Protein AF-A0A7V1JF13-F1 (afdb_monomer)

Solvent-accessible surface area (backbone atoms only — not comparable to full-atom values): 4470 Å² total; per-residue (Å²): 140,86,86,87,85,83,74,93,61,92,80,82,35,75,59,94,66,80,82,47,88,95,76,46,94,75,84,63,69,45,81,81,67,59,70,65,56,59,53,49,52,52,47,51,55,51,34,73,76,37,59,86,54,49,84,32,62,89,45,99,72,37,94,116

pLDDT: mean 90.9, std 5.97, range [69.5, 97.31]

Foldseek 3Di:
DDDDDDDPDDDAAFDPDDPDPPPDPDTDGDPPHDPVVVVVVVLVVVCVVVVVLVVCPPPPPRPD

Secondary structure (DSSP, 8-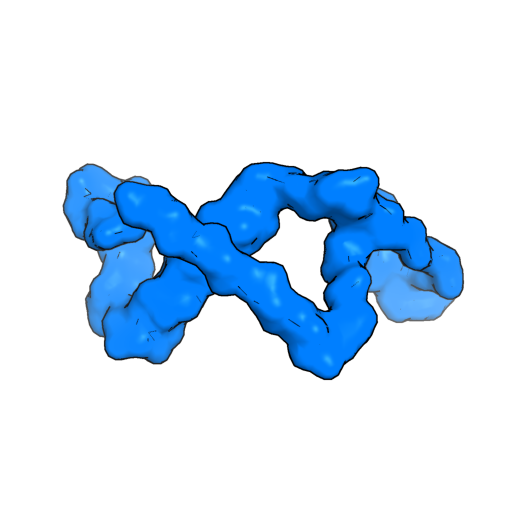state):
-------SS----B-SS---TTT-----B-SSPPHHHHHHHHHHHHHHH-GGGGGGTTSTT---

Radius of gyration: 15.37 Å; Cα contacts (8 Å, |Δi|>4): 32; chains: 1; bounding box: 31×27×38 Å

Structure (mmCIF, N/CA/C/O backbone):
data_AF-A0A7V1JF13-F1
#
_entry.id   AF-A0A7V1JF13-F1
#
loop_
_atom_site.group_PDB
_atom_site.id
_atom_site.type_symbol
_atom_site.label_atom_id
_atom_site.label_alt_id
_atom_site.label_comp_id
_atom_site.label_asym_id
_atom_site.label_entity_id
_atom_site.label_seq_id
_atom_site.pdbx_PDB_ins_code
_atom_site.Cartn_x
_atom_site.Cartn_y
_atom_site.Cartn_z
_atom_site.occupancy
_atom_site.B_iso_or_equiv
_atom_site.auth_seq_id
_atom_site.auth_comp_id
_atom_site.auth_asym_id
_atom_site.auth_atom_id
_atom_site.pdbx_PDB_model_num
ATOM 1 N N . MET A 1 1 ? -4.728 -13.075 14.164 1.00 78.31 1 MET A N 1
ATOM 2 C CA . MET A 1 1 ? -5.320 -13.091 12.811 1.00 78.31 1 MET A CA 1
ATOM 3 C C . MET A 1 1 ? -4.180 -13.180 11.816 1.00 78.31 1 MET A C 1
ATOM 5 O O . MET A 1 1 ? -3.198 -12.477 12.011 1.00 78.31 1 MET A O 1
ATOM 9 N N . ILE A 1 2 ? -4.274 -14.065 10.827 1.00 90.19 2 ILE A N 1
ATOM 10 C CA . ILE A 1 2 ? -3.312 -14.171 9.722 1.00 90.19 2 ILE A CA 1
ATOM 11 C C . ILE A 1 2 ? -4.070 -13.739 8.469 1.00 90.19 2 ILE A C 1
ATOM 13 O O . ILE A 1 2 ? -5.198 -14.185 8.274 1.00 90.19 2 ILE A O 1
ATOM 17 N N . VAL A 1 3 ? -3.483 -12.840 7.683 1.00 88.75 3 VAL A N 1
ATOM 18 C CA . VAL A 1 3 ? -4.058 -12.351 6.425 1.00 88.75 3 VAL A CA 1
ATOM 19 C C . VAL A 1 3 ? -3.123 -12.773 5.303 1.00 88.75 3 VAL A C 1
ATOM 21 O O . VAL A 1 3 ? -1.937 -12.447 5.334 1.00 88.75 3 VAL A O 1
ATOM 24 N N . GLU A 1 4 ? -3.661 -13.517 4.347 1.00 93.69 4 G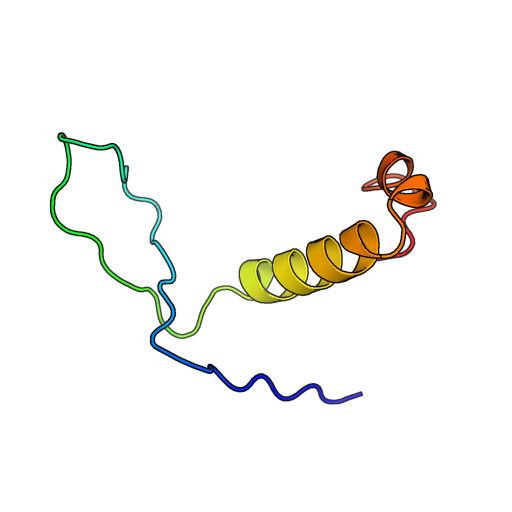LU A N 1
ATOM 25 C CA . GLU A 1 4 ? -2.982 -13.907 3.114 1.00 93.69 4 GLU A CA 1
ATOM 26 C C . GLU A 1 4 ? -3.348 -12.908 2.011 1.00 93.69 4 GLU A C 1
ATOM 28 O O . GLU A 1 4 ? -4.493 -12.460 1.930 1.00 93.69 4 GLU A O 1
ATOM 33 N N . ILE A 1 5 ? -2.358 -12.498 1.215 1.00 92.19 5 ILE A N 1
ATOM 34 C CA . ILE A 1 5 ? -2.531 -11.517 0.140 1.00 92.19 5 ILE A CA 1
ATOM 35 C C . ILE A 1 5 ? -2.089 -12.171 -1.162 1.00 92.19 5 ILE A C 1
ATOM 37 O O . ILE A 1 5 ? -0.892 -12.361 -1.381 1.00 92.19 5 ILE A O 1
ATOM 41 N N . ASP A 1 6 ? -3.058 -12.443 -2.030 1.00 94.81 6 ASP A N 1
ATOM 42 C CA . ASP A 1 6 ? -2.820 -12.974 -3.367 1.00 94.81 6 ASP A CA 1
ATOM 43 C C . ASP A 1 6 ? -2.813 -11.852 -4.402 1.00 94.81 6 ASP A C 1
ATOM 45 O O . ASP A 1 6 ? -3.765 -11.078 -4.542 1.00 94.81 6 ASP A O 1
ATOM 49 N N . ALA A 1 7 ? -1.716 -11.762 -5.149 1.00 93.44 7 ALA A N 1
ATOM 50 C CA . ALA A 1 7 ? -1.598 -10.826 -6.253 1.00 93.44 7 ALA A CA 1
ATOM 51 C C . ALA A 1 7 ? -2.350 -11.368 -7.479 1.00 93.44 7 ALA A C 1
ATOM 53 O O . ALA A 1 7 ? -2.029 -12.443 -7.981 1.00 93.44 7 ALA A O 1
ATOM 54 N N . LEU A 1 8 ? -3.333 -10.610 -7.978 1.00 95.62 8 LEU A N 1
ATOM 55 C CA . LEU A 1 8 ? -4.066 -10.964 -9.204 1.00 95.62 8 LEU A CA 1
ATOM 56 C C . LEU A 1 8 ? -3.195 -10.837 -10.467 1.00 95.62 8 LEU A C 1
ATOM 58 O O . LEU A 1 8 ? -3.445 -11.518 -11.457 1.00 95.62 8 LEU A O 1
ATOM 62 N N . ASP A 1 9 ? -2.197 -9.953 -10.427 1.00 95.62 9 ASP A N 1
ATOM 63 C CA . ASP A 1 9 ? -1.219 -9.703 -11.488 1.00 95.62 9 ASP A CA 1
ATOM 64 C C . ASP A 1 9 ? 0.064 -9.114 -10.863 1.00 95.62 9 ASP A C 1
ATOM 66 O O . ASP A 1 9 ? 0.207 -9.022 -9.641 1.00 95.62 9 ASP A O 1
ATOM 70 N N . THR A 1 10 ? 1.006 -8.693 -11.696 1.00 93.19 10 THR A N 1
ATOM 71 C CA . THR A 1 10 ? 2.281 -8.102 -11.311 1.00 93.19 10 THR A CA 1
ATOM 72 C C . THR A 1 10 ? 2.072 -6.820 -10.508 1.00 93.19 10 THR A C 1
ATOM 74 O O . THR A 1 10 ? 1.499 -5.842 -10.989 1.00 93.19 10 THR A O 1
ATOM 77 N N . LEU A 1 11 ? 2.599 -6.805 -9.285 1.00 93.62 11 LEU A N 1
ATOM 78 C CA . LEU A 1 11 ? 2.607 -5.629 -8.422 1.00 93.62 11 LEU A CA 1
ATOM 79 C C . LEU A 1 11 ? 3.934 -4.882 -8.538 1.00 93.62 11 LEU A C 1
ATOM 81 O O . LEU A 1 11 ? 5.008 -5.479 -8.638 1.00 93.62 11 LEU A O 1
ATOM 85 N N . PHE A 1 12 ? 3.854 -3.556 -8.478 1.00 93.12 12 PHE A N 1
ATOM 86 C CA . PHE A 1 12 ? 5.015 -2.680 -8.523 1.00 93.12 12 PHE A CA 1
ATOM 87 C C . PHE A 1 12 ? 5.197 -1.947 -7.191 1.00 93.12 12 PHE A C 1
ATOM 89 O O . PHE A 1 12 ? 4.347 -1.152 -6.787 1.00 93.12 12 PHE A O 1
ATOM 96 N N . PHE A 1 13 ? 6.324 -2.192 -6.519 1.00 93.56 13 PHE A N 1
ATOM 97 C CA . PHE A 1 13 ? 6.685 -1.556 -5.253 1.00 93.56 13 PHE A CA 1
ATOM 98 C C . PHE A 1 13 ? 7.861 -0.607 -5.470 1.00 93.56 13 PHE A C 1
ATOM 100 O O . PHE A 1 13 ? 9.017 -1.018 -5.454 1.00 93.56 13 PHE A O 1
ATOM 107 N N . ARG A 1 14 ? 7.566 0.673 -5.703 1.00 88.25 14 ARG A N 1
ATOM 108 C CA . ARG A 1 14 ? 8.584 1.672 -6.052 1.00 88.25 14 ARG A CA 1
ATOM 109 C C . ARG A 1 14 ? 9.605 1.887 -4.927 1.00 88.25 14 ARG A C 1
ATOM 111 O O . ARG A 1 14 ? 9.244 1.924 -3.750 1.00 88.25 14 ARG A O 1
ATOM 118 N N . ASP A 1 15 ? 10.856 2.127 -5.308 1.00 85.62 15 ASP A N 1
ATOM 119 C CA . ASP A 1 15 ? 11.883 2.664 -4.416 1.00 85.62 15 ASP A CA 1
ATOM 120 C C . ASP A 1 15 ? 11.734 4.191 -4.179 1.00 85.62 15 ASP A C 1
ATOM 122 O O . ASP A 1 15 ? 10.753 4.835 -4.562 1.00 85.62 15 ASP A O 1
ATOM 126 N N . GLY A 1 16 ? 12.705 4.797 -3.492 1.00 84.44 16 GLY A N 1
ATOM 127 C CA . GLY A 1 16 ? 12.703 6.234 -3.201 1.00 84.44 16 GLY A CA 1
ATOM 128 C C . GLY A 1 16 ? 13.051 7.143 -4.389 1.00 84.44 16 GLY A C 1
ATOM 129 O O . GLY A 1 16 ? 13.101 8.360 -4.204 1.00 84.44 16 GLY A O 1
ATOM 130 N N . LYS A 1 17 ? 13.329 6.608 -5.588 1.00 86.19 17 LYS A N 1
ATOM 131 C CA . LYS A 1 17 ? 13.771 7.419 -6.733 1.00 86.19 17 LYS A CA 1
ATOM 132 C C . LYS A 1 17 ? 12.594 8.168 -7.379 1.00 86.19 17 LYS A C 1
ATOM 134 O O . LYS A 1 17 ? 11.463 7.666 -7.386 1.00 86.19 17 LYS A O 1
ATOM 139 N N . PRO A 1 18 ? 12.820 9.366 -7.955 1.00 85.44 18 PRO A N 1
ATOM 140 C CA . PRO A 1 18 ? 11.791 10.078 -8.710 1.00 85.44 18 PRO A CA 1
ATOM 141 C C . PRO A 1 18 ? 11.250 9.225 -9.863 1.00 85.44 18 PRO A C 1
ATOM 143 O O . PRO A 1 18 ? 12.025 8.714 -10.670 1.00 85.44 18 PRO A O 1
ATOM 146 N N . PHE A 1 19 ? 9.924 9.097 -9.942 1.00 84.94 19 PHE A N 1
ATOM 147 C CA . PHE A 1 19 ? 9.220 8.386 -11.015 1.00 84.94 19 PHE A CA 1
ATOM 148 C C . PHE A 1 19 ? 8.240 9.333 -11.708 1.00 84.94 19 PHE A C 1
ATOM 150 O O . PHE A 1 19 ? 7.022 9.170 -11.690 1.00 84.94 19 PHE A O 1
ATOM 157 N N . THR A 1 20 ? 8.814 10.407 -12.231 1.00 85.06 20 THR A N 1
ATOM 158 C CA . THR A 1 20 ? 8.153 11.473 -12.975 1.00 85.06 20 THR A CA 1
ATOM 159 C C . THR A 1 20 ? 8.157 11.137 -14.461 1.00 85.06 20 THR A C 1
ATOM 161 O O . THR A 1 20 ? 9.149 10.656 -15.018 1.00 85.06 20 THR A O 1
ATOM 164 N N . MET A 1 21 ? 7.021 11.383 -15.116 1.00 82.94 21 MET A N 1
ATOM 165 C CA . MET A 1 21 ? 6.871 11.158 -16.551 1.00 82.94 21 MET A CA 1
ATOM 166 C C . MET A 1 21 ? 7.951 11.937 -17.319 1.00 82.94 21 MET A C 1
ATOM 168 O O . MET A 1 21 ? 8.194 13.103 -17.030 1.00 82.94 21 MET A O 1
ATOM 172 N N . ALA A 1 22 ? 8.576 11.285 -18.303 1.00 80.81 22 ALA A N 1
ATOM 173 C CA . ALA A 1 22 ? 9.628 11.819 -19.177 1.00 80.81 22 ALA A CA 1
ATOM 174 C C . ALA A 1 22 ? 11.026 12.065 -18.564 1.00 80.81 22 ALA A C 1
ATOM 176 O O . ALA A 1 22 ? 11.961 12.242 -19.345 1.00 80.81 22 ALA A O 1
ATOM 177 N N . GLU A 1 23 ? 11.216 11.998 -17.242 1.00 77.25 23 GLU A N 1
ATOM 178 C CA . GLU A 1 23 ? 12.545 12.162 -16.620 1.00 77.25 23 GLU A CA 1
ATOM 179 C C . GLU A 1 23 ? 13.276 10.826 -16.436 1.00 77.25 23 GL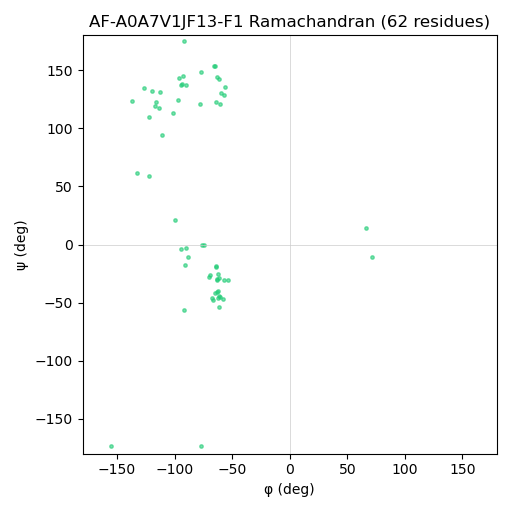U A C 1
ATOM 181 O O . GLU A 1 23 ? 14.365 10.634 -16.973 1.00 77.25 23 GLU A O 1
ATOM 186 N N . ASN A 1 24 ? 12.658 9.870 -15.735 1.00 69.50 24 ASN A N 1
ATOM 187 C CA . ASN A 1 24 ? 13.249 8.560 -15.457 1.00 69.50 24 ASN A CA 1
ATOM 188 C C . ASN A 1 24 ? 12.424 7.453 -16.109 1.00 69.50 24 ASN A C 1
ATOM 190 O O . ASN A 1 24 ? 11.249 7.266 -15.804 1.00 69.50 24 ASN A O 1
ATOM 194 N N . ARG A 1 25 ? 13.054 6.705 -17.020 1.00 73.00 25 ARG A N 1
ATOM 195 C CA . ARG A 1 25 ? 12.401 5.622 -17.780 1.00 73.00 25 ARG A CA 1
ATOM 196 C C . ARG A 1 25 ? 12.566 4.239 -17.155 1.00 73.00 25 ARG A C 1
ATOM 198 O O . ARG A 1 25 ? 12.035 3.274 -17.692 1.00 73.00 25 ARG A O 1
ATOM 205 N N . TRP A 1 26 ? 13.319 4.141 -16.065 1.00 80.88 26 TRP A N 1
ATOM 206 C CA . TRP A 1 26 ? 13.579 2.889 -15.371 1.00 80.88 26 TRP A CA 1
ATOM 207 C C . TRP A 1 26 ?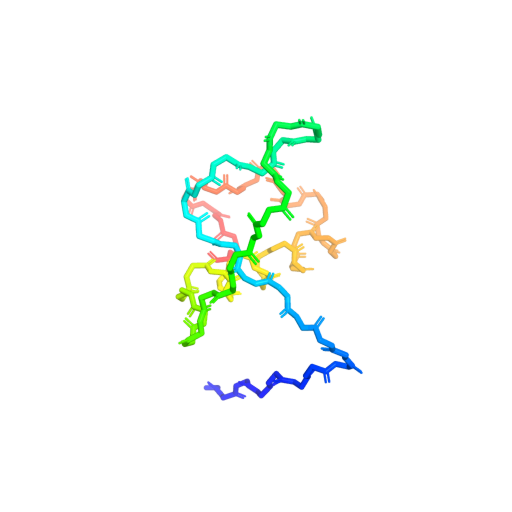 13.063 2.980 -13.945 1.00 80.88 26 TRP A C 1
ATOM 209 O O . TRP A 1 26 ? 13.324 3.966 -13.254 1.00 80.88 26 TRP A O 1
ATOM 219 N N . ALA A 1 27 ? 12.326 1.960 -13.524 1.00 82.44 27 ALA A N 1
ATOM 220 C CA . ALA A 1 27 ? 11.782 1.877 -12.185 1.00 82.44 27 ALA A CA 1
ATOM 221 C C . ALA A 1 27 ? 11.981 0.456 -11.672 1.00 82.44 27 ALA A C 1
ATOM 223 O O . ALA A 1 27 ? 11.554 -0.509 -12.305 1.00 82.44 27 ALA A O 1
ATOM 224 N N . ASP A 1 28 ? 12.657 0.351 -10.536 1.00 87.94 28 ASP A N 1
ATOM 225 C CA . ASP A 1 28 ? 12.917 -0.921 -9.881 1.00 87.94 28 ASP A CA 1
ATOM 226 C C . ASP A 1 28 ? 11.815 -1.202 -8.860 1.00 87.94 28 ASP A C 1
ATOM 228 O O . ASP A 1 28 ? 11.289 -0.288 -8.215 1.00 87.94 28 ASP A O 1
ATOM 232 N N . THR A 1 29 ? 11.473 -2.480 -8.717 1.00 90.44 29 THR A N 1
ATOM 233 C CA . THR A 1 29 ? 10.566 -2.945 -7.668 1.00 90.44 29 THR A CA 1
ATOM 234 C C . THR A 1 29 ? 11.376 -3.395 -6.451 1.00 90.44 29 THR A C 1
ATOM 236 O O . THR A 1 29 ? 12.409 -4.052 -6.592 1.00 90.44 29 THR A O 1
ATOM 239 N N . VAL A 1 30 ? 10.918 -3.048 -5.250 1.00 92.38 30 VAL A N 1
ATOM 240 C CA . VAL A 1 30 ? 11.505 -3.481 -3.978 1.00 92.38 30 VAL A CA 1
ATOM 241 C C . VAL A 1 30 ? 10.655 -4.609 -3.411 1.00 92.38 30 VAL A C 1
ATOM 243 O O . VAL A 1 30 ? 9.508 -4.398 -3.018 1.00 92.38 30 VAL A O 1
ATOM 246 N N . PHE A 1 31 ? 11.228 -5.812 -3.359 1.00 90.75 31 PHE A N 1
ATOM 247 C CA . PHE A 1 31 ? 10.578 -6.988 -2.790 1.00 90.75 31 PHE A CA 1
ATOM 248 C C . PHE A 1 31 ? 11.464 -7.641 -1.714 1.00 90.75 31 PHE A C 1
ATOM 250 O O . PHE A 1 31 ? 12.655 -7.840 -1.966 1.00 90.75 31 PHE A O 1
ATOM 257 N N . PRO A 1 32 ? 10.915 -8.016 -0.542 1.00 91.50 32 PRO A N 1
ATOM 258 C CA . PRO A 1 32 ? 9.522 -7.836 -0.107 1.00 91.50 32 PRO A CA 1
ATOM 259 C C . PRO A 1 32 ? 9.142 -6.352 0.079 1.00 91.50 32 PRO A C 1
ATOM 261 O O . PRO A 1 32 ? 10.026 -5.528 0.330 1.00 91.50 32 PRO A O 1
ATOM 264 N N . PRO A 1 33 ? 7.850 -5.984 -0.058 1.00 93.25 33 PRO A N 1
ATOM 265 C CA . PRO A 1 33 ? 7.420 -4.605 0.138 1.00 93.25 33 PRO A CA 1
ATOM 266 C C . PRO A 1 33 ? 7.637 -4.168 1.587 1.00 93.25 33 PRO A C 1
ATOM 268 O O . PRO A 1 33 ? 7.597 -4.978 2.517 1.00 93.25 33 PRO A O 1
ATOM 271 N N . PHE A 1 34 ? 7.814 -2.865 1.802 1.00 94.06 34 PHE A N 1
ATOM 272 C CA . PHE A 1 34 ? 7.897 -2.333 3.158 1.00 94.06 34 PHE A CA 1
ATOM 273 C C . PHE A 1 34 ? 6.594 -2.603 3.930 1.00 94.06 34 PHE A C 1
ATOM 275 O O . PHE A 1 34 ? 5.513 -2.448 3.356 1.00 94.06 34 PHE A O 1
ATOM 282 N N . PRO A 1 35 ? 6.650 -2.915 5.240 1.00 93.62 35 PRO A N 1
ATOM 283 C CA . PRO A 1 35 ? 5.446 -3.127 6.050 1.00 93.62 35 PRO A CA 1
ATOM 284 C C . PRO A 1 35 ? 4.451 -1.958 5.995 1.00 93.62 35 PRO A C 1
ATOM 286 O O . PRO A 1 35 ? 3.241 -2.162 6.058 1.00 93.62 35 PRO A O 1
ATOM 289 N N . SER A 1 36 ? 4.955 -0.732 5.809 1.00 95.00 36 SER A N 1
ATOM 290 C CA . SER A 1 36 ? 4.143 0.474 5.624 1.00 95.00 36 SER A CA 1
ATOM 291 C C . SER A 1 36 ? 3.244 0.425 4.385 1.00 95.00 36 SER A C 1
ATOM 293 O O . SER A 1 36 ? 2.177 1.031 4.407 1.00 95.00 36 SER A O 1
ATOM 295 N N . VAL A 1 37 ? 3.632 -0.303 3.332 1.00 94.88 37 VAL A N 1
ATOM 296 C CA . VAL A 1 37 ? 2.813 -0.500 2.125 1.00 94.88 37 VAL A CA 1
ATOM 297 C C . VAL A 1 37 ? 1.575 -1.320 2.466 1.00 94.88 37 VAL A C 1
ATOM 299 O O . VAL A 1 37 ? 0.469 -0.913 2.126 1.00 94.88 37 VAL A O 1
ATOM 302 N N . ILE A 1 38 ? 1.746 -2.435 3.182 1.00 94.81 38 ILE A N 1
ATOM 303 C CA . ILE A 1 38 ? 0.628 -3.303 3.576 1.00 94.81 38 ILE A CA 1
ATOM 304 C C . ILE A 1 38 ? -0.274 -2.589 4.585 1.00 94.81 38 ILE A C 1
ATOM 306 O O . ILE A 1 38 ? -1.488 -2.557 4.402 1.00 94.81 38 ILE A O 1
ATOM 310 N N . TYR A 1 39 ? 0.310 -1.949 5.603 1.00 94.31 39 TYR A N 1
ATOM 311 C CA . TYR A 1 39 ? -0.446 -1.149 6.570 1.00 94.31 39 TYR A CA 1
ATOM 312 C C . TYR A 1 39 ? -1.237 -0.028 5.883 1.00 94.31 39 TYR A C 1
ATOM 314 O O . TYR A 1 39 ? -2.433 0.119 6.118 1.00 94.31 39 TYR A O 1
ATOM 322 N N . GLY A 1 40 ? -0.602 0.722 4.978 1.00 95.38 40 GLY A N 1
ATOM 323 C CA . GLY A 1 40 ? -1.261 1.771 4.203 1.00 95.38 40 GLY A CA 1
ATOM 324 C C . GLY A 1 40 ? -2.393 1.236 3.328 1.00 95.38 40 GLY A C 1
ATOM 325 O O . GLY A 1 40 ? -3.478 1.807 3.336 1.00 95.38 40 GLY A O 1
ATOM 326 N N . ALA A 1 41 ? -2.178 0.115 2.634 1.00 95.38 41 ALA A N 1
ATOM 327 C CA . ALA A 1 41 ? -3.196 -0.513 1.795 1.00 95.38 41 ALA A CA 1
ATOM 328 C C . ALA A 1 41 ? -4.433 -0.934 2.603 1.00 95.38 41 ALA A C 1
ATOM 330 O O . ALA A 1 41 ? -5.555 -0.634 2.198 1.00 95.38 41 ALA A O 1
ATOM 331 N N . LEU A 1 42 ? -4.239 -1.563 3.769 1.00 95.00 42 LEU A N 1
ATOM 332 C CA . LEU A 1 42 ? -5.339 -1.955 4.656 1.00 95.00 42 LEU A CA 1
ATOM 333 C C . LEU A 1 42 ? -6.089 -0.736 5.209 1.00 95.00 42 LEU A C 1
ATOM 335 O O . LEU A 1 42 ? -7.319 -0.724 5.204 1.00 95.00 42 LEU A O 1
ATOM 339 N N . ARG A 1 43 ? -5.371 0.320 5.613 1.00 95.69 43 ARG A N 1
ATOM 340 C CA . ARG A 1 43 ? -5.989 1.572 6.082 1.00 95.69 43 ARG A CA 1
ATOM 341 C C . ARG A 1 43 ? -6.808 2.253 5.005 1.00 95.69 43 ARG A C 1
ATOM 343 O O . ARG A 1 43 ? -7.941 2.654 5.247 1.00 95.69 43 ARG A O 1
ATOM 350 N N . SER A 1 44 ? -6.256 2.360 3.801 1.00 95.69 44 SER A N 1
ATOM 351 C CA . SER A 1 44 ? -6.978 2.917 2.663 1.00 95.69 44 SER A CA 1
ATOM 352 C C . SER A 1 44 ? -8.208 2.080 2.319 1.00 95.69 44 SER A C 1
ATOM 354 O O . SER A 1 44 ? -9.257 2.656 2.050 1.00 95.69 44 SER A O 1
ATOM 356 N N . ALA A 1 45 ? -8.120 0.747 2.387 1.00 95.81 45 ALA A N 1
ATOM 357 C CA . ALA A 1 45 ? -9.269 -0.131 2.184 1.00 9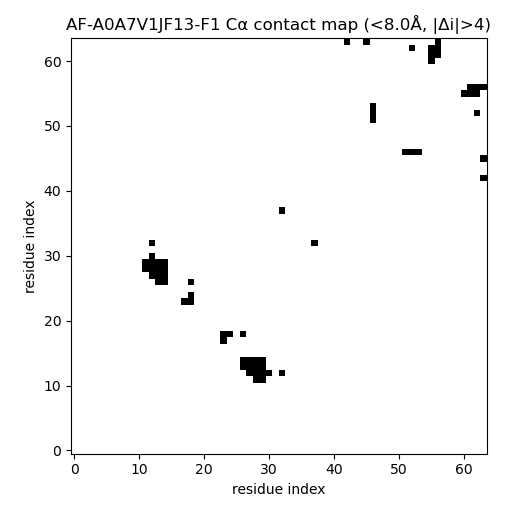5.81 45 ALA A CA 1
ATOM 358 C C . ALA A 1 45 ? -10.355 0.075 3.256 1.00 95.81 45 ALA A C 1
ATOM 360 O O . ALA A 1 45 ? -11.537 0.126 2.918 1.00 95.81 45 ALA A O 1
ATOM 361 N N . TYR A 1 46 ? -9.977 0.249 4.526 1.00 96.31 46 TYR A N 1
ATOM 362 C CA . TYR A 1 46 ? -10.922 0.551 5.602 1.00 96.31 46 TYR A CA 1
ATOM 363 C C . TYR A 1 46 ? -11.657 1.875 5.353 1.00 96.31 46 TYR A C 1
ATOM 365 O O . TYR A 1 46 ? -12.887 1.891 5.302 1.00 96.31 46 TYR A O 1
ATOM 373 N N . PHE A 1 47 ? -10.920 2.966 5.121 1.00 97.31 47 PHE A N 1
ATOM 374 C CA . PHE A 1 47 ? -11.516 4.290 4.915 1.00 97.31 47 PHE A CA 1
ATOM 375 C C . PHE A 1 47 ? -12.281 4.420 3.597 1.00 97.31 47 PHE A C 1
ATOM 377 O O . PHE A 1 47 ? -13.215 5.210 3.516 1.00 97.31 47 PHE A O 1
ATOM 384 N N . ALA A 1 48 ? -11.940 3.640 2.569 1.00 96.69 48 ALA A N 1
ATOM 385 C CA . ALA A 1 48 ? -12.738 3.583 1.346 1.00 96.69 48 ALA A CA 1
ATOM 386 C C . ALA A 1 48 ? -14.155 3.036 1.603 1.00 96.69 48 ALA A C 1
ATOM 388 O O . ALA A 1 48 ? -15.087 3.423 0.903 1.00 96.69 48 ALA A O 1
ATOM 389 N N . ASN A 1 49 ? -14.316 2.166 2.608 1.00 96.88 49 ASN A N 1
ATOM 390 C CA . ASN A 1 49 ? -15.613 1.635 3.034 1.00 96.88 49 ASN A CA 1
ATOM 391 C C . ASN A 1 49 ? -16.285 2.471 4.145 1.00 96.88 49 ASN A C 1
ATOM 393 O O . ASN A 1 49 ? -17.490 2.339 4.328 1.00 96.88 49 ASN A O 1
ATOM 397 N N . HIS A 1 50 ? -15.532 3.330 4.845 1.00 96.12 50 HIS A N 1
ATOM 398 C CA . HIS A 1 50 ? -15.986 4.169 5.969 1.00 96.12 50 HIS A CA 1
ATOM 399 C C . HIS A 1 50 ? -15.509 5.615 5.779 1.00 96.12 50 HIS A C 1
ATOM 401 O O . HIS A 1 50 ? -14.687 6.144 6.536 1.00 96.12 50 HIS A O 1
ATOM 407 N N . ILE A 1 51 ? -15.954 6.250 4.695 1.00 95.69 51 ILE A N 1
ATOM 408 C CA . ILE A 1 51 ? -15.431 7.554 4.266 1.00 95.69 51 ILE A CA 1
ATOM 409 C C . ILE A 1 51 ? -15.702 8.660 5.295 1.00 95.69 51 ILE A C 1
ATOM 411 O O . ILE A 1 51 ? -14.906 9.583 5.454 1.00 95.69 51 ILE A O 1
ATOM 415 N N . GLU A 1 52 ? -16.800 8.543 6.035 1.00 95.50 52 GLU A N 1
ATOM 416 C CA . GLU A 1 52 ? -17.18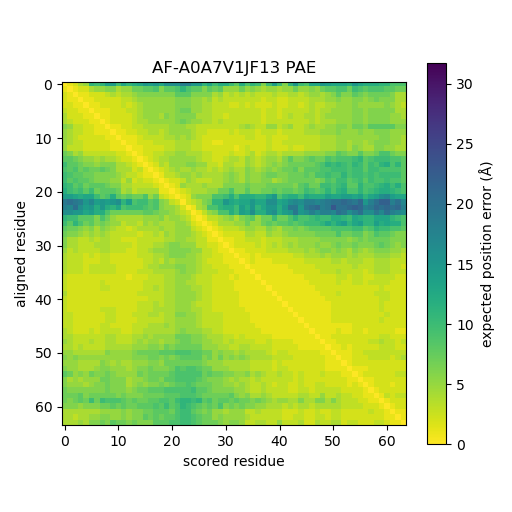5 9.412 7.144 1.00 95.50 52 GLU A CA 1
ATOM 417 C C . GLU A 1 52 ? -16.185 9.382 8.306 1.00 95.50 52 GLU A C 1
ATOM 419 O O . GLU A 1 52 ? -16.056 10.364 9.038 1.00 95.50 52 GLU A O 1
ATOM 424 N N . GLU A 1 53 ? -15.439 8.288 8.459 1.00 95.06 53 GLU A N 1
ATOM 425 C CA . GLU A 1 53 ? -14.435 8.135 9.510 1.00 95.06 53 GLU A CA 1
ATOM 426 C C . GLU A 1 53 ? -13.057 8.648 9.099 1.00 95.06 53 GLU A C 1
ATOM 428 O O . GLU A 1 53 ? -12.197 8.831 9.959 1.00 95.06 53 GLU A O 1
ATOM 433 N N . LEU A 1 54 ? -12.844 8.960 7.816 1.00 93.88 54 LEU A N 1
ATOM 434 C CA . LEU A 1 54 ? -11.560 9.452 7.310 1.00 93.88 54 LEU A CA 1
ATOM 435 C C . LEU A 1 54 ? -11.088 10.722 8.036 1.00 93.88 54 LEU A C 1
ATOM 437 O O . LEU A 1 54 ? -9.888 10.929 8.202 1.00 93.88 54 LEU A O 1
ATOM 441 N N . GLY A 1 55 ? -12.016 11.556 8.518 1.00 93.25 55 GLY A N 1
ATOM 442 C CA . GLY A 1 55 ? -11.692 12.747 9.309 1.00 93.25 55 GLY A CA 1
ATOM 443 C C . GLY A 1 55 ? -11.021 12.453 10.658 1.00 93.25 55 GLY A C 1
ATOM 444 O O . GLY A 1 55 ? -10.387 13.343 11.218 1.00 93.25 55 GLY A O 1
ATOM 445 N N . LYS A 1 56 ? -11.128 11.217 11.163 1.00 94.44 56 LYS A N 1
ATOM 446 C CA . LYS A 1 56 ? -10.475 10.738 12.393 1.00 94.44 56 LYS A CA 1
ATOM 447 C C . LYS A 1 56 ? -9.087 10.143 12.130 1.00 94.44 56 LYS A C 1
ATOM 449 O O . LYS A 1 56 ? -8.401 9.730 13.057 1.00 94.44 56 LYS A O 1
ATOM 454 N N . ALA A 1 57 ? -8.647 10.069 10.874 1.00 92.81 57 ALA A N 1
ATOM 455 C CA . ALA A 1 57 ? -7.342 9.505 10.564 1.00 92.81 57 ALA A CA 1
ATOM 456 C C . ALA A 1 57 ? -6.224 10.298 11.268 1.00 92.81 57 ALA A C 1
ATOM 458 O O . ALA A 1 57 ? -6.132 11.519 11.136 1.00 92.81 57 ALA A O 1
ATOM 459 N N . LYS A 1 58 ? -5.328 9.580 11.955 1.00 92.12 58 LYS A N 1
ATOM 460 C CA . LYS A 1 58 ? -4.203 10.100 12.753 1.00 92.12 58 LYS A CA 1
ATOM 461 C C . LYS A 1 58 ? -4.602 10.908 13.996 1.00 92.12 58 LYS A C 1
ATOM 463 O O . LYS A 1 58 ? -3.740 11.598 14.542 1.00 92.12 58 LYS A O 1
ATO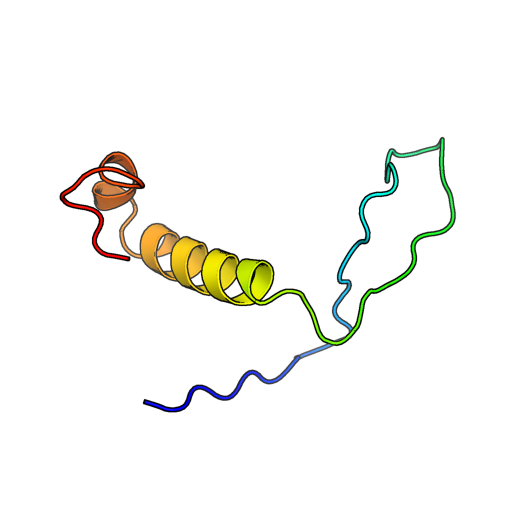M 468 N N . THR A 1 59 ? -5.859 10.854 14.430 1.00 95.06 59 THR A N 1
ATOM 469 C CA . THR A 1 59 ? -6.265 11.377 15.741 1.00 95.06 59 THR A CA 1
ATOM 470 C C . THR A 1 59 ? -6.188 10.274 16.798 1.00 95.06 59 THR A C 1
ATOM 472 O O . THR A 1 59 ? -5.923 9.116 16.478 1.00 95.06 59 THR A O 1
ATOM 475 N N . ASP A 1 60 ? -6.424 10.622 18.063 1.00 93.25 60 ASP A N 1
ATOM 476 C CA . ASP A 1 60 ? -6.500 9.634 19.149 1.00 93.25 60 ASP A CA 1
ATOM 477 C C . ASP A 1 60 ? -7.684 8.657 18.977 1.00 93.25 60 ASP A C 1
ATOM 479 O O . ASP A 1 60 ? -7.664 7.561 19.531 1.00 93.25 60 ASP A O 1
ATOM 483 N N . ASP A 1 61 ? -8.681 9.035 18.167 1.00 93.12 61 ASP A N 1
ATOM 484 C CA . ASP A 1 61 ? -9.876 8.247 17.838 1.00 93.12 61 ASP A CA 1
ATOM 485 C C . ASP A 1 61 ? -9.759 7.533 16.472 1.00 93.12 61 ASP A C 1
ATOM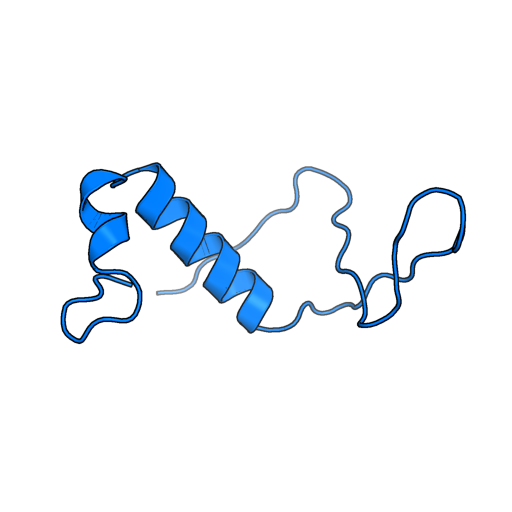 487 O O . ASP A 1 61 ? -10.778 7.224 15.844 1.00 93.12 61 ASP A O 1
ATOM 491 N N . ASP A 1 62 ? -8.537 7.321 15.967 1.00 92.00 62 ASP A N 1
ATOM 492 C CA . ASP A 1 62 ? -8.311 6.617 14.701 1.00 92.00 62 ASP A CA 1
ATOM 493 C C . ASP A 1 62 ? -8.784 5.153 14.818 1.00 92.00 62 ASP A C 1
ATOM 495 O O . ASP A 1 62 ? -8.304 4.416 15.684 1.00 92.00 62 ASP A O 1
ATOM 499 N N . PRO A 1 63 ? -9.718 4.703 13.960 1.00 90.12 63 PRO A N 1
ATOM 500 C CA . PRO A 1 63 ? -10.226 3.335 14.004 1.00 90.12 63 PRO A CA 1
ATOM 501 C C . PRO A 1 63 ? -9.257 2.290 13.412 1.00 90.12 63 PRO A C 1
ATOM 503 O O . PRO A 1 63 ? -9.611 1.109 13.372 1.00 90.12 63 PRO A O 1
ATOM 506 N N . THR A 1 64 ? -8.073 2.696 12.923 1.00 88.94 64 THR A N 1
ATOM 507 C CA . THR A 1 64 ? -7.136 1.851 12.152 1.00 88.94 64 THR A CA 1
ATOM 508 C C . THR A 1 64 ? -5.730 1.687 12.723 1.00 88.94 64 THR A C 1
ATOM 510 O O . THR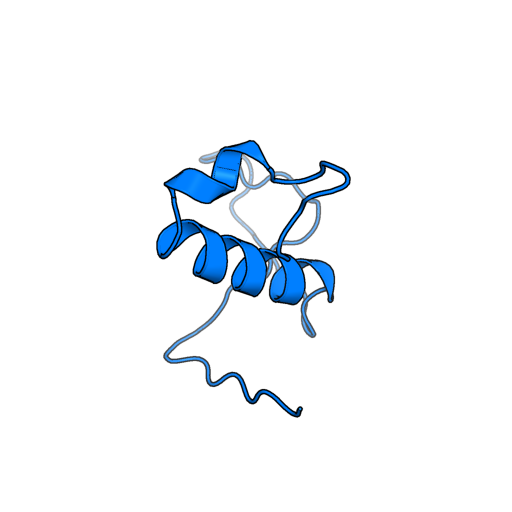 A 1 64 ? -5.216 2.602 13.400 1.00 88.94 64 THR A O 1
#

Sequence (64 aa):
MIVEIDALDTLFFRDGKPFTMAENRWADTVFPPFPSVIYGALRSAYFANHIEELGKAKTDDDPT

Mean predicted aligned error: 4.74 Å